Protein AF-A0A523LMV5-F1 (afdb_monomer)

Solvent-accessible surface area (backbone atoms only — not comparable to full-atom values): 5214 Å² total; per-residue (Å²): 130,67,87,48,72,66,48,45,49,52,49,37,40,75,75,56,32,74,40,62,43,64,68,40,50,81,76,40,73,84,79,54,45,89,59,37,36,71,79,45,73,50,73,45,80,71,50,99,52,96,42,46,36,32,36,40,36,36,33,41,33,90,90,54,81,31,18,34,35,73,44,54,51,53,79,74,56,54,66,59,58,54,51,48,54,55,61,41,73,108

Mean predicted aligned error: 8.54 Å

Radius of gyration: 12.95 Å; Cα contacts (8 Å, |Δi|>4): 138; chains: 1; bounding box: 22×29×36 Å

pLDDT: mean 71.42, std 11.72, range [46.44, 86.25]

Structure (mmCIF, N/CA/C/O backbone):
data_AF-A0A523LMV5-F1
#
_entry.id   AF-A0A523LMV5-F1
#
loop_
_atom_site.group_PDB
_atom_site.id
_atom_site.type_symbol
_atom_site.label_atom_id
_atom_site.label_alt_id
_atom_site.label_comp_id
_atom_site.label_asym_id
_atom_site.label_entity_id
_atom_site.label_seq_id
_atom_site.pdbx_PDB_ins_code
_atom_site.Cartn_x
_atom_site.Cartn_y
_atom_site.Cartn_z
_atom_site.occupancy
_atom_site.B_iso_or_equiv
_atom_site.auth_seq_id
_atom_site.auth_comp_id
_atom_site.auth_asym_id
_atom_site.auth_atom_id
_atom_site.pdbx_PDB_model_num
ATOM 1 N N . MET A 1 1 ? -0.696 11.369 -15.209 1.00 51.25 1 MET A N 1
ATOM 2 C CA . MET A 1 1 ? -0.604 9.899 -15.209 1.00 51.25 1 MET A CA 1
ATOM 3 C C . MET A 1 1 ? 0.800 9.595 -14.738 1.00 51.25 1 MET A C 1
ATOM 5 O O . MET A 1 1 ? 1.714 10.122 -15.358 1.00 51.25 1 MET A O 1
ATOM 9 N N . ALA A 1 2 ? 0.954 8.910 -13.605 1.00 59.16 2 ALA A N 1
ATOM 10 C CA . ALA A 1 2 ? 2.265 8.472 -13.133 1.00 59.16 2 ALA A CA 1
ATOM 11 C C . ALA A 1 2 ? 2.860 7.519 -14.177 1.00 59.16 2 ALA A C 1
ATOM 13 O O . ALA A 1 2 ? 2.185 6.568 -14.573 1.00 59.16 2 ALA A O 1
ATOM 14 N N . ASN A 1 3 ? 4.057 7.826 -14.676 1.00 68.75 3 ASN A N 1
ATOM 15 C CA . ASN A 1 3 ? 4.696 7.022 -15.720 1.00 68.75 3 ASN A CA 1
ATOM 16 C C . ASN A 1 3 ? 5.571 5.912 -15.131 1.00 68.75 3 ASN A C 1
ATOM 18 O O . ASN A 1 3 ? 5.879 4.949 -15.829 1.00 68.75 3 ASN A O 1
ATOM 22 N N . ASP A 1 4 ? 5.949 6.039 -13.861 1.00 77.56 4 ASP A N 1
ATOM 23 C CA . ASP A 1 4 ? 6.771 5.075 -13.148 1.00 77.56 4 ASP A CA 1
ATOM 24 C C . ASP A 1 4 ? 6.370 4.958 -11.663 1.00 77.56 4 ASP A C 1
ATOM 26 O O . ASP A 1 4 ? 5.510 5.681 -11.142 1.00 77.56 4 ASP A O 1
ATOM 30 N N . LEU A 1 5 ? 7.002 4.004 -10.974 1.00 79.44 5 LEU A N 1
ATOM 31 C CA . LEU A 1 5 ? 6.813 3.771 -9.543 1.00 79.44 5 LEU A CA 1
ATOM 32 C C . LEU A 1 5 ? 7.141 5.013 -8.703 1.00 79.44 5 LEU A C 1
ATOM 34 O O . LEU A 1 5 ? 6.485 5.252 -7.691 1.00 79.44 5 LEU A O 1
ATOM 38 N N . ALA A 1 6 ? 8.150 5.789 -9.102 1.00 80.00 6 ALA A N 1
ATOM 39 C CA . ALA A 1 6 ? 8.608 6.950 -8.350 1.00 80.00 6 ALA A CA 1
ATOM 40 C C . ALA A 1 6 ? 7.585 8.095 -8.408 1.00 80.00 6 ALA A C 1
ATOM 42 O O . ALA A 1 6 ? 7.300 8.711 -7.381 1.00 80.00 6 ALA A O 1
ATOM 43 N N . ASP A 1 7 ? 6.973 8.325 -9.568 1.00 84.31 7 ASP A N 1
ATOM 44 C CA . ASP A 1 7 ? 5.870 9.260 -9.768 1.00 84.31 7 ASP A CA 1
ATOM 45 C C . ASP A 1 7 ? 4.661 8.858 -8.922 1.00 84.31 7 ASP A C 1
ATOM 47 O O . ASP A 1 7 ? 4.075 9.692 -8.229 1.00 84.31 7 ASP A O 1
ATOM 51 N N . PHE A 1 8 ? 4.299 7.571 -8.928 1.00 83.69 8 PHE A N 1
ATOM 52 C CA . PHE A 1 8 ? 3.169 7.080 -8.140 1.00 83.69 8 PHE A CA 1
ATOM 53 C C . PHE A 1 8 ? 3.442 7.155 -6.635 1.00 83.69 8 PHE A C 1
ATOM 55 O O . PHE A 1 8 ? 2.559 7.514 -5.856 1.00 83.69 8 PHE A O 1
ATOM 62 N N . GLN A 1 9 ? 4.679 6.896 -6.213 1.00 82.75 9 GLN A N 1
ATOM 63 C CA . GLN A 1 9 ? 5.111 7.090 -4.833 1.00 82.75 9 GLN A CA 1
ATOM 64 C C . GLN A 1 9 ? 5.059 8.567 -4.429 1.00 82.75 9 GLN A C 1
ATOM 66 O O . GLN A 1 9 ? 4.557 8.890 -3.352 1.00 82.75 9 GLN A O 1
ATOM 71 N N . ALA A 1 10 ? 5.535 9.473 -5.282 1.00 84.56 10 ALA A N 1
ATOM 72 C CA . ALA A 1 10 ? 5.481 10.909 -5.035 1.00 84.56 10 ALA A CA 1
ATOM 73 C C . ALA A 1 10 ? 4.034 11.410 -4.941 1.00 84.56 10 ALA A C 1
ATOM 75 O O . ALA A 1 10 ? 3.710 12.204 -4.056 1.00 84.56 10 ALA A O 1
ATOM 76 N N . GLU A 1 11 ? 3.145 10.904 -5.796 1.00 85.81 11 GLU A N 1
ATOM 77 C CA . GLU A 1 11 ? 1.718 11.205 -5.738 1.00 85.81 11 GLU A CA 1
ATOM 78 C C . GLU A 1 11 ? 1.076 10.660 -4.456 1.00 85.81 11 GLU A C 1
ATOM 80 O O . GLU A 1 11 ? 0.335 11.377 -3.785 1.00 85.81 11 GLU A O 1
ATOM 85 N N . ALA A 1 12 ? 1.400 9.429 -4.058 1.00 84.25 12 ALA A N 1
ATOM 86 C CA . ALA A 1 12 ? 0.943 8.854 -2.799 1.00 84.25 12 ALA A CA 1
ATOM 87 C C . ALA A 1 12 ? 1.395 9.711 -1.602 1.00 84.25 12 ALA A C 1
ATOM 89 O O . ALA A 1 12 ? 0.581 10.071 -0.751 1.00 84.25 12 ALA A O 1
ATOM 90 N N . ILE A 1 13 ? 2.659 10.136 -1.569 1.00 84.19 13 ILE A N 1
ATOM 91 C CA . ILE A 1 13 ? 3.180 11.033 -0.529 1.00 84.19 13 ILE A CA 1
ATOM 92 C C . ILE A 1 13 ? 2.426 12.369 -0.534 1.00 84.19 13 ILE A C 1
ATOM 94 O O . ILE A 1 13 ? 2.019 12.841 0.528 1.00 84.19 13 ILE A O 1
ATOM 98 N N . ALA A 1 14 ? 2.178 12.955 -1.710 1.00 84.81 14 ALA A N 1
ATOM 99 C CA . ALA A 1 14 ? 1.413 14.196 -1.849 1.00 84.81 14 ALA A CA 1
ATOM 100 C C . ALA A 1 14 ? -0.044 14.052 -1.371 1.00 84.81 14 ALA A C 1
ATOM 102 O O . ALA A 1 14 ? -0.613 14.994 -0.821 1.00 84.81 14 ALA A O 1
ATOM 103 N N . ARG A 1 15 ? -0.632 12.861 -1.528 1.00 82.31 15 ARG A N 1
ATOM 104 C CA . ARG A 1 15 ? -1.960 12.496 -1.011 1.00 82.31 15 ARG A CA 1
ATOM 105 C C . ARG A 1 15 ? -1.969 12.209 0.502 1.00 82.31 15 ARG A C 1
ATOM 107 O O . ARG A 1 15 ? -3.043 12.013 1.059 1.00 82.31 15 ARG A O 1
ATOM 114 N N . GLY A 1 16 ? -0.813 12.199 1.172 1.00 83.75 16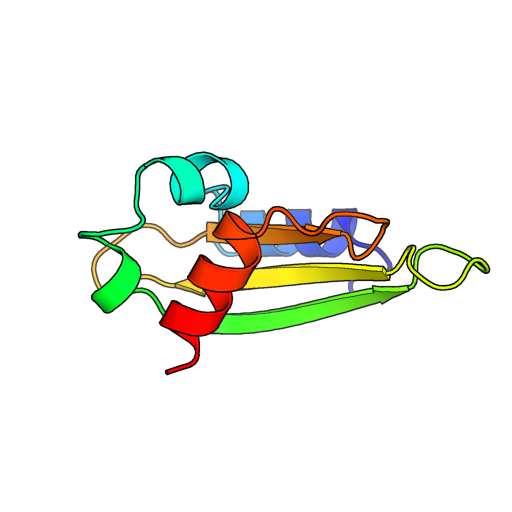 GLY A N 1
ATOM 115 C CA . GLY A 1 16 ? -0.685 11.962 2.617 1.00 83.75 16 GLY A CA 1
ATOM 116 C C . GLY A 1 16 ? -0.237 10.548 3.005 1.00 83.75 16 GLY A C 1
ATOM 117 O O . GLY A 1 16 ? -0.058 10.268 4.193 1.00 83.75 16 GLY A O 1
ATOM 118 N N . TYR A 1 17 ? 0.018 9.669 2.032 1.00 84.44 17 TYR A N 1
ATOM 119 C CA . TYR A 1 17 ? 0.531 8.318 2.253 1.00 84.44 17 TYR A CA 1
ATOM 120 C C . TYR A 1 17 ? 2.040 8.374 2.512 1.00 84.44 17 TYR A C 1
ATOM 122 O O . TYR A 1 17 ? 2.862 8.162 1.625 1.00 84.44 17 TYR A O 1
ATOM 130 N N . THR A 1 18 ? 2.417 8.709 3.741 1.00 79.69 18 THR A N 1
ATOM 131 C CA . THR A 1 18 ? 3.824 8.909 4.133 1.00 79.69 18 THR A CA 1
ATOM 132 C C . THR A 1 18 ? 4.440 7.689 4.813 1.00 79.69 18 THR A C 1
ATOM 134 O O . THR A 1 18 ? 5.652 7.646 5.024 1.00 79.69 18 THR A O 1
ATOM 137 N N . ARG A 1 19 ? 3.621 6.690 5.160 1.00 78.38 19 ARG A N 1
ATOM 138 C CA . ARG A 1 19 ? 4.054 5.507 5.903 1.00 78.38 19 ARG A CA 1
ATOM 139 C C . ARG A 1 19 ? 4.399 4.354 4.966 1.00 78.38 19 ARG A C 1
ATOM 141 O O . ARG A 1 19 ? 3.578 3.965 4.145 1.00 78.38 19 ARG A O 1
ATOM 148 N N . ASP A 1 20 ? 5.586 3.781 5.131 1.00 77.12 20 ASP A N 1
ATOM 149 C CA . ASP A 1 20 ? 5.976 2.560 4.425 1.00 77.12 20 ASP A CA 1
ATOM 150 C C . ASP A 1 20 ? 5.594 1.325 5.255 1.00 77.12 20 ASP A C 1
ATOM 152 O O . ASP A 1 20 ? 6.218 0.993 6.270 1.00 77.12 20 ASP A O 1
ATOM 156 N N . PHE A 1 21 ? 4.551 0.626 4.811 1.00 74.00 21 PHE A N 1
ATOM 157 C CA . PHE A 1 21 ? 4.092 -0.606 5.440 1.00 74.00 21 PHE A CA 1
ATOM 158 C C . PHE A 1 21 ? 5.016 -1.801 5.166 1.00 74.00 21 PHE A C 1
ATOM 160 O O . PHE A 1 21 ? 4.864 -2.832 5.820 1.00 74.00 21 PHE A O 1
ATOM 167 N N . ALA A 1 22 ? 6.007 -1.697 4.274 1.00 66.19 22 ALA A N 1
ATOM 168 C CA . ALA A 1 22 ? 6.973 -2.768 4.029 1.00 66.19 22 ALA A CA 1
ATOM 169 C C . ALA A 1 22 ? 7.832 -3.064 5.261 1.00 66.19 22 ALA A C 1
ATOM 171 O O . ALA A 1 22 ? 8.158 -4.227 5.513 1.00 66.19 22 ALA A O 1
ATOM 172 N N . PHE A 1 23 ? 8.172 -2.028 6.031 1.00 55.41 23 PHE A N 1
ATOM 173 C CA . PHE A 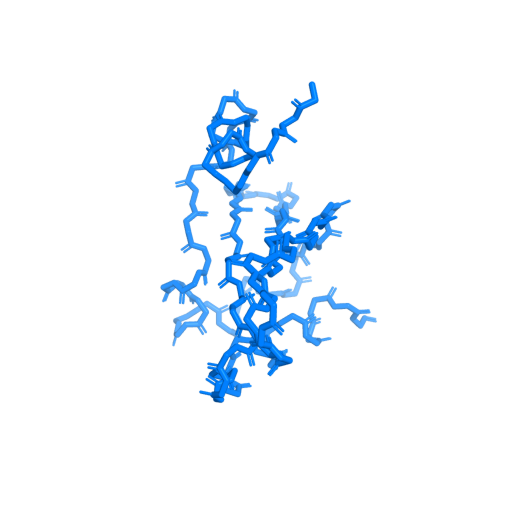1 23 ? 8.890 -2.153 7.299 1.00 55.41 23 PHE A CA 1
ATOM 174 C C . PHE A 1 23 ? 7.956 -2.519 8.452 1.00 55.41 23 PHE A C 1
ATOM 176 O O . PHE A 1 23 ? 8.299 -3.363 9.283 1.00 55.41 23 PHE A O 1
ATOM 183 N N . ASP A 1 24 ? 6.762 -1.924 8.484 1.00 54.88 24 ASP A N 1
ATOM 184 C CA . ASP A 1 24 ? 5.787 -2.161 9.546 1.00 54.88 24 ASP A CA 1
ATOM 185 C C . ASP A 1 24 ? 5.124 -3.538 9.454 1.00 54.88 24 ASP A C 1
ATOM 187 O O . ASP A 1 24 ? 4.751 -4.070 10.489 1.00 54.88 24 ASP A O 1
ATOM 191 N N . ALA A 1 25 ? 5.045 -4.195 8.292 1.00 55.34 25 ALA A N 1
ATOM 192 C CA . ALA A 1 25 ? 4.522 -5.564 8.180 1.00 55.34 25 ALA A CA 1
ATOM 193 C C . ALA A 1 25 ? 5.269 -6.569 9.085 1.00 55.34 25 ALA A C 1
ATOM 195 O O . ALA A 1 25 ? 4.701 -7.576 9.505 1.00 55.34 25 ALA A O 1
ATOM 196 N N . ARG A 1 26 ? 6.526 -6.275 9.456 1.00 54.03 26 ARG A N 1
ATOM 197 C CA . ARG A 1 26 ? 7.304 -7.064 10.425 1.00 54.03 26 ARG A CA 1
ATOM 198 C C . ARG A 1 26 ? 6.782 -6.947 11.867 1.00 54.03 26 ARG A C 1
ATOM 200 O O . ARG A 1 26 ? 7.031 -7.851 12.660 1.00 54.03 26 ARG A O 1
ATOM 207 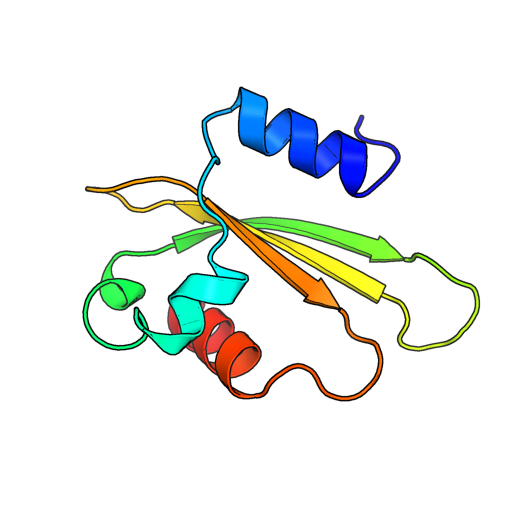N N . SER A 1 27 ? 6.068 -5.868 12.192 1.00 51.09 27 SER A N 1
ATOM 208 C CA . SER A 1 27 ? 5.703 -5.454 13.559 1.00 51.09 27 SER A CA 1
ATOM 209 C C . SER A 1 27 ? 4.192 -5.244 13.766 1.00 51.09 27 SER A C 1
ATOM 211 O O . SER A 1 27 ? 3.694 -5.382 14.878 1.00 51.09 27 SER A O 1
ATOM 213 N N . ALA A 1 28 ? 3.452 -4.914 12.706 1.00 52.56 28 ALA A N 1
ATOM 214 C CA . ALA A 1 28 ? 2.057 -4.466 12.717 1.00 52.56 28 ALA A CA 1
ATOM 215 C C . ALA A 1 28 ? 1.038 -5.594 12.478 1.00 52.56 28 ALA A C 1
ATOM 217 O O . ALA A 1 28 ? -0.170 -5.354 12.551 1.00 52.56 28 ALA A O 1
ATOM 218 N N . ALA A 1 29 ? 1.516 -6.817 12.220 1.00 51.97 29 ALA A N 1
ATOM 219 C CA . ALA A 1 29 ? 0.734 -7.946 11.714 1.00 51.97 29 ALA A CA 1
ATOM 220 C C . ALA A 1 29 ? -0.410 -8.441 12.621 1.00 51.97 29 ALA A C 1
ATOM 222 O O . ALA A 1 29 ? -1.194 -9.270 12.173 1.00 51.97 29 ALA A O 1
ATOM 223 N N . THR A 1 30 ? -0.555 -7.951 13.857 1.00 52.47 30 THR A N 1
ATOM 224 C CA . THR A 1 30 ? -1.532 -8.543 14.794 1.00 52.47 30 THR A CA 1
ATOM 225 C C . THR A 1 30 ? -2.564 -7.568 15.360 1.00 52.47 30 THR A C 1
ATOM 227 O O . THR A 1 30 ? -3.629 -8.015 15.766 1.00 52.47 30 THR A O 1
ATOM 230 N N . ALA A 1 31 ? -2.303 -6.256 15.386 1.00 51.53 31 ALA A N 1
ATOM 231 C CA . ALA A 1 31 ? -3.216 -5.291 16.023 1.00 51.53 31 ALA A CA 1
ATOM 232 C C . ALA A 1 31 ? -3.772 -4.225 15.070 1.00 51.53 31 ALA A C 1
ATOM 234 O O . ALA A 1 31 ? -4.898 -3.784 15.256 1.00 51.53 31 ALA A O 1
ATOM 235 N N . ILE A 1 32 ? -3.008 -3.822 14.048 1.00 57.69 32 ILE A N 1
ATOM 236 C CA . ILE A 1 32 ? -3.407 -2.739 13.132 1.00 57.69 32 ILE A CA 1
ATOM 237 C C . ILE A 1 32 ? -4.057 -3.320 11.865 1.00 57.69 32 ILE A C 1
ATOM 239 O O . ILE A 1 32 ? -4.963 -2.718 11.302 1.00 57.69 32 ILE A O 1
ATOM 243 N N . ALA A 1 33 ? -3.656 -4.529 11.452 1.00 61.22 33 ALA A N 1
ATOM 244 C CA . ALA A 1 33 ? -4.117 -5.170 10.219 1.00 61.22 33 ALA A CA 1
ATOM 245 C C . ALA A 1 33 ? -5.645 -5.349 10.114 1.00 61.22 33 ALA A C 1
ATOM 247 O O . ALA A 1 33 ? -6.168 -5.254 9.014 1.00 61.22 33 ALA A O 1
ATOM 248 N N . SER A 1 34 ? -6.370 -5.539 11.226 1.00 63.59 34 SER A N 1
ATOM 249 C CA . SER A 1 34 ? -7.838 -5.694 11.191 1.00 63.59 34 SER A CA 1
ATOM 250 C C . SER A 1 34 ? -8.599 -4.438 10.764 1.00 63.59 34 SER A C 1
ATOM 252 O O . SER A 1 34 ? -9.769 -4.544 10.410 1.00 63.59 34 SER A O 1
ATOM 254 N N . GLU A 1 35 ? -7.974 -3.263 10.813 1.00 69.81 35 GLU A N 1
ATOM 255 C CA . GLU A 1 35 ? -8.612 -2.007 10.407 1.00 69.81 35 GLU A CA 1
ATOM 256 C C . GLU A 1 35 ? -8.052 -1.468 9.089 1.00 69.81 35 GLU A C 1
ATOM 258 O O . GLU A 1 35 ? -8.641 -0.573 8.491 1.00 69.81 35 GLU A O 1
ATOM 263 N N . LEU A 1 36 ? -6.915 -1.982 8.622 1.00 77.06 36 LEU A N 1
ATOM 264 C CA . LEU A 1 36 ? -6.297 -1.527 7.383 1.00 77.06 36 LEU A CA 1
ATOM 265 C C . LEU A 1 36 ? -7.065 -2.060 6.172 1.00 77.06 36 LEU A C 1
ATOM 267 O O . LEU A 1 36 ? -7.507 -3.204 6.148 1.00 77.06 36 LEU A O 1
ATOM 271 N N . ARG A 1 37 ? -7.182 -1.232 5.136 1.00 80.06 37 ARG A N 1
ATOM 272 C CA . ARG A 1 37 ? -7.783 -1.615 3.855 1.00 80.06 37 ARG A CA 1
ATOM 273 C C . ARG A 1 37 ? -6.893 -1.191 2.701 1.00 80.06 37 ARG A C 1
ATOM 275 O O . ARG A 1 37 ? -6.361 -0.082 2.697 1.00 80.06 37 ARG A O 1
ATOM 282 N N . VAL A 1 38 ? -6.765 -2.057 1.702 1.00 82.38 38 VAL A N 1
ATOM 283 C CA . VAL A 1 38 ? -6.171 -1.677 0.417 1.00 82.38 38 VAL A CA 1
ATOM 284 C C . VAL A 1 38 ? -7.217 -0.885 -0.362 1.00 82.38 38 VAL A C 1
ATOM 286 O O . VAL A 1 38 ? -8.306 -1.398 -0.613 1.00 82.38 38 VAL A O 1
ATOM 289 N N . VAL A 1 39 ? -6.901 0.354 -0.734 1.00 85.50 39 VAL A N 1
ATOM 290 C CA . VAL A 1 39 ? -7.824 1.218 -1.496 1.00 85.50 39 VAL A CA 1
ATOM 291 C C . VAL A 1 39 ? -7.477 1.303 -2.970 1.00 85.50 39 VAL A C 1
ATOM 293 O O . VAL A 1 39 ? -8.364 1.423 -3.808 1.00 85.50 39 VAL A O 1
ATOM 296 N N . GLU A 1 40 ? -6.192 1.212 -3.292 1.00 84.44 40 GLU A N 1
ATOM 297 C CA . GLU A 1 40 ? -5.691 1.318 -4.654 1.00 84.44 40 GLU A CA 1
ATOM 298 C C . GLU A 1 40 ? -4.442 0.451 -4.774 1.00 84.44 40 GLU A C 1
ATOM 300 O O . GLU A 1 40 ? -3.706 0.261 -3.803 1.00 84.44 40 GLU A O 1
ATOM 305 N N . TYR A 1 41 ? -4.204 -0.096 -5.956 1.00 84.06 41 TYR A N 1
ATOM 306 C CA . TYR A 1 41 ? -2.946 -0.751 -6.267 1.00 84.06 41 TYR A CA 1
ATOM 307 C C . TYR A 1 41 ? -2.601 -0.510 -7.727 1.00 84.06 41 TYR A C 1
ATOM 309 O O . TYR A 1 41 ? -3.484 -0.382 -8.576 1.00 84.06 41 TYR A O 1
ATOM 317 N N . VAL A 1 42 ? -1.308 -0.466 -8.003 1.00 83.31 42 VAL A N 1
ATOM 318 C CA . VAL A 1 42 ? -0.769 -0.349 -9.351 1.00 83.31 42 VAL A CA 1
ATOM 319 C C . VAL A 1 42 ? 0.387 -1.321 -9.488 1.00 83.31 42 VAL A C 1
ATOM 321 O O . VAL A 1 42 ? 1.212 -1.454 -8.583 1.00 83.31 42 VAL A O 1
ATOM 324 N N . THR A 1 43 ? 0.423 -2.019 -10.613 1.00 80.69 43 THR A N 1
ATOM 325 C CA . THR A 1 43 ? 1.527 -2.901 -10.971 1.00 80.69 43 THR A CA 1
ATOM 326 C C . THR A 1 43 ? 2.307 -2.238 -12.090 1.00 80.69 43 THR A C 1
ATOM 328 O O . THR A 1 43 ? 1.742 -1.880 -13.122 1.00 80.69 43 THR A O 1
ATOM 331 N N . PHE A 1 44 ? 3.594 -2.045 -11.847 1.00 78.62 44 PHE A N 1
ATOM 332 C CA . PHE A 1 44 ? 4.568 -1.572 -12.807 1.00 78.62 44 PHE A CA 1
ATOM 333 C C . PHE A 1 44 ? 5.362 -2.775 -13.298 1.00 78.62 44 PHE A C 1
ATOM 335 O O . PHE A 1 44 ? 6.094 -3.390 -12.525 1.00 78.62 44 PHE A O 1
ATOM 342 N N . ASP A 1 45 ? 5.203 -3.088 -14.576 1.00 74.56 45 ASP A N 1
ATOM 343 C CA . ASP A 1 45 ? 6.092 -3.999 -15.288 1.00 74.56 45 ASP A CA 1
ATOM 344 C C . ASP A 1 45 ? 7.389 -3.232 -15.570 1.00 74.56 45 ASP A C 1
ATOM 346 O O . ASP A 1 45 ? 7.393 -2.255 -16.328 1.00 74.56 45 ASP A O 1
ATOM 350 N N . ASN A 1 46 ? 8.458 -3.589 -14.857 1.00 61.66 46 ASN A N 1
ATOM 351 C CA . ASN A 1 46 ? 9.710 -2.835 -14.860 1.00 61.66 46 ASN A CA 1
ATOM 352 C C . ASN A 1 46 ? 10.829 -3.528 -15.654 1.00 61.66 46 ASN A C 1
ATOM 354 O O . ASN A 1 46 ? 11.978 -3.085 -15.595 1.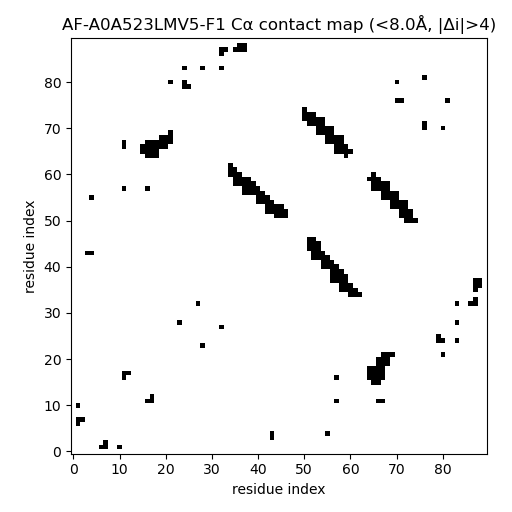00 61.66 46 ASN A O 1
ATOM 358 N N . GLY A 1 47 ? 10.528 -4.582 -16.422 1.00 55.56 47 GLY A N 1
ATOM 359 C CA . GLY A 1 47 ? 11.558 -5.252 -17.207 1.00 55.56 47 GLY A CA 1
ATOM 360 C C . GLY A 1 47 ? 11.087 -6.461 -18.007 1.00 55.56 47 GLY A C 1
ATOM 361 O O . GLY A 1 47 ? 10.247 -7.237 -17.588 1.00 55.56 47 GLY A O 1
ATOM 362 N N . THR A 1 48 ? 11.735 -6.663 -19.155 1.00 53.41 48 THR A N 1
ATOM 363 C CA . THR A 1 48 ? 11.555 -7.783 -20.101 1.00 53.41 48 THR A CA 1
ATOM 364 C C . THR A 1 48 ? 11.736 -9.194 -19.521 1.00 53.41 48 THR A C 1
ATOM 366 O O . THR A 1 48 ? 11.490 -10.160 -20.248 1.00 53.41 48 THR A O 1
ATOM 369 N N . ASP A 1 49 ? 12.181 -9.326 -18.268 1.00 57.12 49 ASP A N 1
ATOM 370 C CA . ASP A 1 49 ? 12.351 -10.611 -17.599 1.00 57.12 49 ASP A CA 1
ATOM 371 C C . ASP A 1 49 ? 11.099 -10.960 -16.773 1.00 57.12 49 ASP A C 1
ATOM 373 O O . ASP A 1 49 ? 10.657 -10.161 -15.944 1.00 57.12 49 ASP A O 1
ATOM 377 N N . PRO A 1 50 ? 10.518 -12.160 -16.965 1.00 53.53 50 PRO A N 1
ATOM 378 C CA . PRO A 1 50 ? 9.361 -12.589 -16.196 1.00 53.53 50 PRO A CA 1
ATOM 379 C C . PRO A 1 50 ? 9.686 -12.590 -14.700 1.00 53.53 50 PRO A C 1
ATOM 381 O O . PRO A 1 50 ? 10.583 -13.314 -14.256 1.00 53.53 50 PRO A O 1
ATOM 384 N N . GLY A 1 51 ? 8.920 -11.813 -13.936 1.00 58.25 51 GLY A N 1
ATOM 385 C CA . GLY A 1 51 ? 9.054 -11.702 -12.490 1.00 58.25 51 GLY A CA 1
ATOM 386 C C . GLY A 1 51 ? 9.675 -10.399 -11.997 1.00 58.25 51 GLY A C 1
ATOM 387 O O . GLY A 1 51 ? 9.797 -10.268 -10.795 1.00 58.25 51 GLY A O 1
ATOM 388 N N . ASP A 1 52 ? 10.026 -9.423 -12.839 1.00 66.00 52 ASP A N 1
ATOM 389 C CA . ASP A 1 52 ? 10.454 -8.086 -12.370 1.00 66.00 52 ASP A CA 1
ATOM 390 C C . ASP A 1 52 ? 9.305 -7.086 -12.160 1.00 66.00 52 ASP A C 1
ATOM 392 O O . ASP A 1 52 ? 9.506 -5.876 -12.007 1.00 66.00 52 ASP A O 1
ATOM 396 N N . ASP A 1 53 ? 8.085 -7.607 -12.083 1.00 76.50 53 ASP A N 1
ATOM 397 C CA . ASP A 1 53 ? 6.900 -6.823 -11.788 1.00 76.50 53 ASP A CA 1
ATOM 398 C C . ASP A 1 53 ? 6.969 -6.248 -10.370 1.00 76.50 53 ASP A C 1
ATOM 400 O O . ASP A 1 53 ? 7.255 -6.934 -9.388 1.00 76.50 53 ASP A O 1
ATOM 404 N N . VAL A 1 54 ? 6.659 -4.963 -10.231 1.00 79.12 54 VAL A N 1
ATOM 405 C CA . VAL A 1 54 ? 6.557 -4.301 -8.932 1.00 79.12 54 VAL A CA 1
ATOM 406 C C . VAL A 1 54 ? 5.137 -3.816 -8.736 1.00 79.12 54 VAL A C 1
ATOM 408 O O . VAL A 1 54 ? 4.646 -2.960 -9.461 1.00 79.12 54 VAL A O 1
ATOM 411 N N . THR A 1 55 ? 4.471 -4.321 -7.706 1.00 82.56 55 THR A N 1
ATOM 412 C CA . THR A 1 55 ? 3.142 -3.858 -7.313 1.00 82.56 55 THR A CA 1
ATOM 413 C C . THR A 1 55 ? 3.226 -2.954 -6.093 1.00 82.56 55 THR A C 1
ATOM 415 O O . THR A 1 55 ? 3.714 -3.354 -5.037 1.00 82.56 55 THR A O 1
ATOM 418 N N . MET A 1 56 ? 2.708 -1.736 -6.216 1.00 85.12 56 MET A N 1
ATOM 419 C CA . MET A 1 56 ? 2.527 -0.813 -5.104 1.00 85.12 56 MET A CA 1
ATOM 420 C C . MET A 1 56 ? 1.060 -0.795 -4.672 1.00 85.12 56 MET A C 1
ATOM 422 O O . MET A 1 56 ? 0.164 -0.591 -5.485 1.00 85.12 56 MET A O 1
ATOM 426 N N . TYR A 1 57 ? 0.821 -0.995 -3.380 1.00 84.56 57 TYR A N 1
ATOM 427 C CA . TYR A 1 57 ? -0.491 -0.981 -2.740 1.00 84.56 57 TYR A CA 1
ATOM 428 C C . TYR A 1 57 ? -0.625 0.265 -1.870 1.00 84.56 57 TYR A C 1
ATOM 430 O O . TYR A 1 57 ? 0.228 0.510 -1.020 1.00 84.56 57 TYR A O 1
ATOM 438 N N . LEU A 1 58 ? -1.706 1.022 -2.033 1.00 86.25 58 LEU A N 1
ATOM 439 C CA . LEU A 1 58 ? -2.107 2.081 -1.115 1.00 86.25 58 LEU A CA 1
ATOM 440 C C . LEU A 1 58 ? -3.012 1.496 -0.038 1.00 86.25 58 LEU A C 1
ATOM 442 O O . LEU A 1 58 ? -4.031 0.863 -0.326 1.00 86.25 58 LEU A O 1
ATOM 446 N N . ILE A 1 59 ? -2.624 1.716 1.210 1.00 84.56 59 ILE A N 1
ATOM 447 C CA . ILE A 1 59 ? -3.284 1.185 2.392 1.00 84.56 59 ILE A CA 1
ATOM 448 C C . ILE A 1 59 ? -3.777 2.357 3.232 1.00 84.56 59 ILE A C 1
ATOM 450 O O . ILE A 1 59 ? -3.007 3.224 3.653 1.00 84.56 59 ILE A O 1
ATOM 454 N N . GLU A 1 60 ? -5.073 2.357 3.514 1.00 82.75 60 GLU A N 1
ATOM 455 C CA . GLU A 1 60 ? -5.690 3.314 4.421 1.00 82.75 60 GLU A CA 1
ATOM 456 C C . GLU A 1 60 ? -6.051 2.661 5.749 1.00 82.75 60 GLU A C 1
ATOM 458 O O . GLU A 1 60 ? -6.533 1.529 5.797 1.00 82.75 60 GLU A O 1
ATOM 463 N N . SER A 1 61 ? -5.872 3.419 6.829 1.00 77.06 61 SER A N 1
ATOM 464 C CA . SER A 1 61 ? -6.429 3.107 8.139 1.00 77.06 61 SER A CA 1
ATOM 465 C C . SER A 1 61 ? -7.608 4.051 8.416 1.00 77.06 61 SER A C 1
ATOM 467 O O . SER A 1 61 ? -7.448 5.261 8.267 1.00 77.06 61 SER A O 1
ATOM 469 N N . PRO A 1 6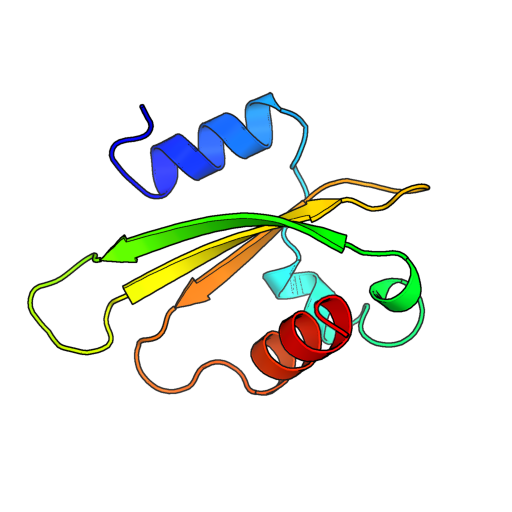2 ? -8.783 3.559 8.843 1.00 69.69 62 PRO A N 1
ATOM 470 C CA . PRO A 1 62 ? -9.942 4.390 9.165 1.00 69.69 62 PRO A CA 1
ATOM 471 C C . PRO A 1 62 ? -9.716 5.296 10.384 1.00 69.69 62 PRO A C 1
ATOM 473 O O . PRO A 1 62 ? -10.393 6.311 10.510 1.00 69.69 62 PRO A O 1
ATOM 476 N N . ALA A 1 63 ? -8.773 4.948 11.264 1.00 65.94 63 ALA A N 1
ATOM 477 C CA . ALA A 1 63 ? -8.469 5.682 12.493 1.00 65.94 63 ALA A CA 1
ATOM 478 C C . ALA A 1 63 ? -7.005 6.156 12.575 1.00 65.94 63 ALA A C 1
ATOM 480 O O . ALA A 1 63 ? -6.587 6.702 13.596 1.00 65.94 63 ALA A O 1
ATOM 481 N N . GLY A 1 64 ? -6.206 5.930 11.529 1.00 63.69 64 GLY A N 1
ATOM 482 C CA . GLY A 1 64 ? -4.752 6.005 11.617 1.00 63.69 64 GLY A CA 1
ATOM 483 C C . GLY A 1 64 ? -4.055 6.458 10.333 1.00 63.69 64 GLY A C 1
ATOM 484 O O . GLY A 1 64 ? -4.700 6.843 9.360 1.00 63.69 64 GLY A O 1
ATOM 485 N N . PRO A 1 65 ? -2.713 6.435 10.329 1.00 65.12 65 PRO A N 1
ATOM 486 C CA . PRO A 1 65 ? -1.920 6.940 9.217 1.00 65.12 65 PRO A CA 1
ATOM 487 C C . PRO A 1 65 ? -2.096 6.087 7.958 1.00 65.12 65 PRO A C 1
ATOM 489 O O . PRO A 1 65 ? -2.038 4.857 8.008 1.00 65.12 65 PRO A O 1
ATOM 492 N N . GLN A 1 66 ? -2.268 6.773 6.831 1.00 83.19 66 GLN A N 1
ATOM 493 C CA . GLN A 1 66 ? -2.282 6.195 5.492 1.00 83.19 66 GLN A CA 1
ATOM 494 C C . GLN A 1 66 ? -0.845 5.929 5.028 1.00 83.19 66 GLN A C 1
ATOM 496 O O . GLN A 1 66 ? 0.092 6.660 5.367 1.00 83.19 66 GLN A O 1
ATOM 501 N N . GLY A 1 67 ? -0.657 4.877 4.245 1.00 85.00 67 GLY A N 1
ATOM 502 C CA . GLY A 1 67 ? 0.664 4.473 3.789 1.00 85.00 67 GLY A CA 1
ATOM 503 C C . GLY A 1 67 ? 0.623 3.571 2.574 1.00 85.00 67 GLY A C 1
ATOM 504 O O . GLY A 1 67 ? -0.438 3.225 2.066 1.00 85.00 67 GLY A O 1
ATOM 505 N N . TYR A 1 68 ? 1.790 3.180 2.102 1.00 85.12 68 TYR A N 1
ATOM 506 C CA . TYR A 1 68 ? 1.921 2.327 0.936 1.00 85.12 68 TYR A 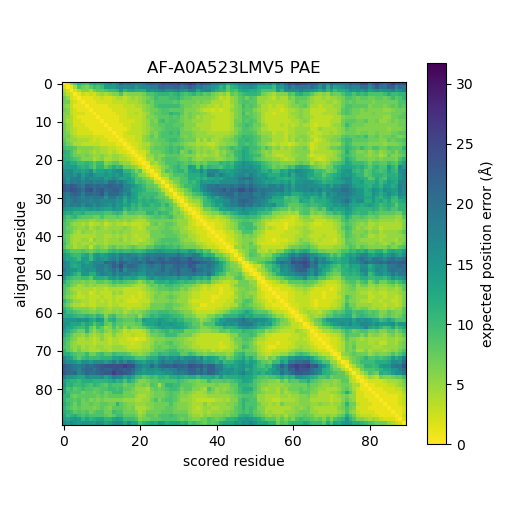CA 1
ATOM 507 C C . TYR A 1 68 ? 2.787 1.110 1.236 1.00 85.12 68 TYR A C 1
ATOM 509 O O . TYR A 1 68 ? 3.601 1.112 2.159 1.00 85.12 68 TYR A O 1
ATOM 517 N N . LEU A 1 69 ? 2.591 0.053 0.458 1.00 82.94 69 LEU A N 1
ATOM 518 C CA . LEU A 1 69 ? 3.401 -1.155 0.478 1.00 82.94 69 LEU A CA 1
ATOM 519 C C . LEU A 1 69 ? 3.887 -1.437 -0.937 1.00 82.94 69 LEU A C 1
ATOM 521 O O . LEU A 1 69 ? 3.074 -1.587 -1.843 1.00 82.94 69 LEU A O 1
ATOM 525 N N . ILE A 1 70 ? 5.199 -1.564 -1.110 1.00 81.00 70 ILE A N 1
ATOM 526 C CA . ILE A 1 70 ? 5.802 -1.964 -2.384 1.00 81.00 70 ILE A CA 1
ATOM 527 C C . ILE A 1 70 ? 6.192 -3.443 -2.304 1.00 81.00 70 ILE A C 1
ATOM 529 O O . ILE A 1 70 ? 6.863 -3.886 -1.363 1.00 81.00 70 ILE A O 1
ATOM 533 N N . LEU A 1 71 ? 5.734 -4.202 -3.292 1.00 77.25 71 LEU A N 1
ATOM 534 C CA . LEU A 1 71 ? 5.906 -5.639 -3.441 1.00 77.25 71 LEU A CA 1
ATOM 535 C C . LEU A 1 71 ? 6.536 -5.919 -4.802 1.00 77.25 71 LEU A C 1
ATOM 537 O O . LEU A 1 71 ? 5.888 -5.758 -5.828 1.00 77.25 71 LEU A O 1
ATOM 541 N N . SER A 1 72 ? 7.796 -6.333 -4.795 1.00 72.31 72 SER A N 1
ATOM 542 C CA . SER A 1 72 ? 8.476 -6.844 -5.985 1.00 72.31 72 SER A CA 1
ATOM 543 C C . SER A 1 72 ? 8.152 -8.331 -6.153 1.00 72.31 72 SER A C 1
ATOM 545 O O . SER A 1 72 ? 8.205 -9.083 -5.173 1.00 72.31 72 SER A O 1
ATOM 547 N N . ASP A 1 73 ? 7.808 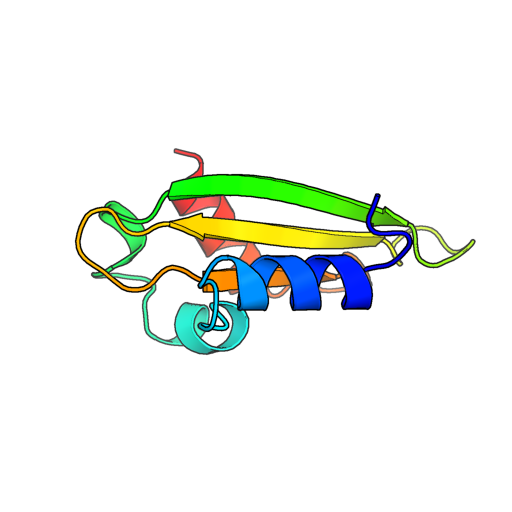-8.737 -7.372 1.00 66.56 73 ASP A N 1
ATOM 548 C CA . ASP A 1 73 ? 7.567 -10.129 -7.768 1.00 66.56 73 ASP A CA 1
ATOM 549 C C . ASP A 1 73 ? 8.886 -10.890 -8.006 1.00 66.56 73 ASP A C 1
ATOM 551 O O . ASP A 1 73 ? 8.910 -12.122 -8.051 1.00 66.56 73 ASP A O 1
ATOM 555 N N . SER A 1 74 ? 10.011 -10.159 -8.048 1.00 53.91 74 SER A N 1
ATOM 556 C CA . SER A 1 74 ? 11.346 -10.689 -8.318 1.00 53.91 74 SER A CA 1
ATOM 557 C C . SER A 1 74 ? 11.791 -11.609 -7.190 1.00 53.91 74 SER A C 1
ATOM 559 O O . SER A 1 74 ? 12.368 -11.170 -6.200 1.00 53.91 74 SER A O 1
ATOM 561 N N . PHE A 1 75 ? 11.498 -12.901 -7.350 1.00 46.44 75 PHE A N 1
ATOM 562 C CA . PHE A 1 75 ? 12.039 -14.047 -6.621 1.00 46.44 75 PHE A CA 1
ATOM 563 C C . PHE A 1 75 ? 12.117 -13.878 -5.094 1.00 46.44 75 PHE A C 1
ATOM 565 O O . PHE A 1 75 ? 13.080 -13.337 -4.566 1.00 46.44 75 PHE A O 1
ATOM 572 N N . HIS A 1 76 ? 11.176 -14.500 -4.375 1.00 50.06 76 HIS A N 1
ATOM 573 C CA . HIS A 1 76 ? 10.957 -14.354 -2.925 1.00 50.06 76 HIS A CA 1
ATOM 574 C C . HIS A 1 76 ? 10.235 -13.061 -2.554 1.00 50.06 76 HIS A C 1
ATOM 576 O O . HIS A 1 76 ? 10.732 -12.230 -1.792 1.00 50.06 76 HIS A O 1
ATOM 582 N N . THR A 1 77 ? 8.975 -12.958 -2.972 1.00 59.72 77 THR A N 1
ATOM 583 C CA . THR A 1 77 ? 8.003 -12.217 -2.176 1.00 59.72 77 THR A CA 1
ATOM 584 C C . THR A 1 77 ? 8.141 -12.658 -0.720 1.00 59.72 77 THR A C 1
ATOM 586 O O . THR A 1 77 ? 7.888 -13.819 -0.398 1.00 59.72 77 THR A O 1
ATOM 589 N N . ASP A 1 78 ? 8.595 -11.750 0.147 1.00 62.12 78 ASP A N 1
ATOM 590 C CA . ASP A 1 78 ? 8.692 -11.991 1.583 1.00 62.12 78 ASP A CA 1
ATOM 591 C C . ASP A 1 78 ? 7.337 -12.561 2.034 1.00 62.12 78 ASP A C 1
ATOM 593 O O . ASP A 1 78 ? 6.329 -11.846 1.957 1.00 62.12 78 ASP A O 1
ATOM 597 N N . PRO A 1 79 ? 7.262 -13.844 2.442 1.00 69.31 79 PRO A N 1
ATOM 598 C CA . PRO A 1 79 ? 5.987 -14.521 2.661 1.00 69.31 79 PRO A CA 1
ATOM 599 C C . PRO A 1 79 ? 5.146 -13.807 3.723 1.00 69.31 79 PRO A C 1
ATOM 601 O O . PRO A 1 79 ? 3.930 -13.962 3.767 1.00 69.31 79 PRO A O 1
ATOM 604 N N . ARG A 1 80 ? 5.776 -12.964 4.549 1.00 68.94 80 ARG A N 1
ATOM 605 C CA . ARG A 1 80 ? 5.105 -12.105 5.524 1.00 68.94 80 ARG A CA 1
ATOM 606 C C . ARG A 1 80 ? 4.395 -10.918 4.878 1.00 68.94 80 ARG A C 1
ATOM 608 O O . ARG A 1 80 ? 3.286 -10.603 5.291 1.00 68.94 80 ARG A O 1
ATOM 615 N N . LYS A 1 81 ? 4.991 -10.275 3.867 1.00 71.81 81 LYS A N 1
ATOM 616 C CA . LYS A 1 81 ? 4.342 -9.188 3.110 1.00 71.81 81 LYS A CA 1
ATOM 617 C C . LYS A 1 81 ? 3.169 -9.721 2.288 1.00 71.81 81 LYS A C 1
ATOM 619 O O . LYS A 1 81 ? 2.115 -9.092 2.270 1.00 71.81 81 LYS A O 1
ATOM 624 N N . ALA A 1 82 ? 3.326 -10.903 1.683 1.00 72.38 82 ALA A N 1
ATOM 625 C CA . ALA A 1 82 ? 2.226 -11.597 1.012 1.00 72.38 82 ALA A CA 1
ATOM 626 C C . ALA A 1 82 ? 1.094 -11.941 1.989 1.00 72.38 82 ALA A C 1
ATOM 628 O O . ALA A 1 82 ? -0.049 -11.580 1.733 1.00 72.38 82 ALA A O 1
ATOM 629 N N . ALA A 1 83 ? 1.410 -12.561 3.132 1.00 73.88 83 ALA A N 1
ATOM 630 C CA . ALA A 1 83 ? 0.415 -12.889 4.155 1.00 73.88 83 ALA A CA 1
ATOM 631 C C . ALA A 1 83 ? -0.287 -11.645 4.722 1.00 73.88 83 ALA A C 1
ATOM 633 O O . ALA A 1 83 ? -1.464 -11.704 5.058 1.00 73.88 83 ALA A O 1
ATOM 634 N N . PHE A 1 84 ? 0.415 -10.512 4.810 1.00 75.00 84 PHE A N 1
ATOM 635 C CA . PHE A 1 84 ? -0.176 -9.244 5.219 1.00 75.00 84 PHE A CA 1
ATOM 636 C C . PHE A 1 84 ? -1.194 -8.739 4.191 1.00 75.00 84 PHE A C 1
ATOM 638 O O . PHE A 1 84 ? -2.328 -8.471 4.567 1.00 75.00 84 PHE A O 1
ATOM 645 N N . ILE A 1 85 ? -0.846 -8.674 2.901 1.00 74.19 85 ILE A N 1
ATOM 646 C CA . ILE A 1 85 ? -1.811 -8.293 1.853 1.00 74.19 85 ILE A CA 1
ATOM 647 C C . ILE A 1 85 ? -2.983 -9.275 1.774 1.00 74.19 85 ILE A C 1
ATOM 649 O O . ILE A 1 85 ? -4.122 -8.840 1.618 1.00 74.19 85 ILE A O 1
ATOM 653 N N . ASP A 1 86 ? -2.728 -10.576 1.917 1.00 75.69 86 ASP A N 1
ATOM 654 C CA . ASP A 1 86 ? -3.775 -11.599 1.953 1.00 75.69 86 ASP A CA 1
ATOM 655 C C . ASP A 1 86 ? -4.736 -11.380 3.133 1.00 75.69 86 ASP A C 1
ATOM 657 O O . ASP A 1 86 ? -5.952 -11.433 2.968 1.00 75.69 86 ASP A O 1
ATOM 661 N N . ALA A 1 87 ? -4.204 -11.013 4.305 1.00 73.81 87 ALA A N 1
ATOM 662 C CA . ALA A 1 87 ? -5.010 -10.654 5.468 1.00 73.81 87 ALA A CA 1
ATOM 663 C C . ALA A 1 87 ? -5.841 -9.374 5.260 1.00 73.81 87 ALA A C 1
ATOM 665 O O . ALA A 1 87 ? -6.951 -9.304 5.775 1.00 73.81 87 ALA A O 1
ATOM 666 N N . LEU A 1 88 ? -5.343 -8.388 4.501 1.00 72.56 88 LEU A N 1
ATO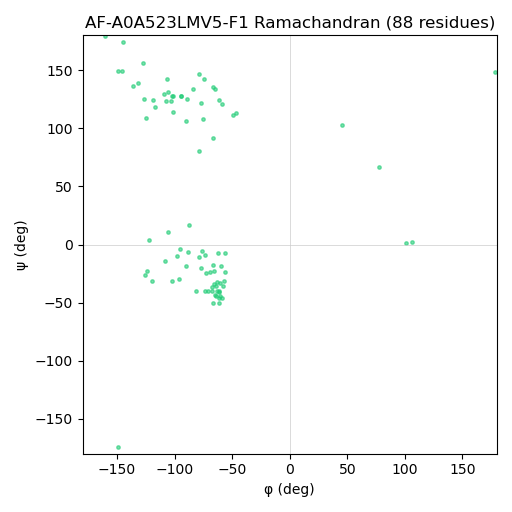M 667 C CA . LEU A 1 88 ? -6.080 -7.148 4.193 1.00 72.56 88 LEU A CA 1
ATOM 668 C C . LEU A 1 88 ? -7.161 -7.319 3.116 1.00 72.56 88 LEU A C 1
ATOM 670 O O . LEU A 1 88 ? -8.036 -6.466 2.983 1.00 72.56 88 LEU A O 1
ATOM 674 N N . ARG A 1 89 ? -7.070 -8.370 2.295 1.00 67.38 89 ARG A N 1
ATOM 675 C CA . ARG A 1 89 ? -8.027 -8.659 1.213 1.00 67.38 89 ARG A CA 1
ATOM 676 C C . ARG A 1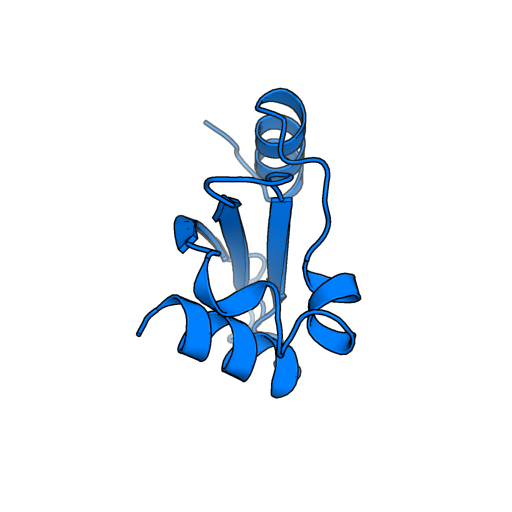 89 ? -9.216 -9.515 1.657 1.00 67.38 89 ARG A C 1
ATOM 678 O O . ARG A 1 89 ? -10.106 -9.751 0.840 1.00 67.38 89 ARG A O 1
ATOM 685 N N . ARG A 1 90 ? -9.207 -10.010 2.893 1.00 59.78 90 ARG A N 1
ATOM 686 C CA . ARG A 1 90 ? -10.196 -10.950 3.427 1.00 59.78 90 ARG A CA 1
ATOM 687 C C . ARG A 1 90 ? -11.353 -10.246 4.122 1.00 59.78 90 ARG A C 1
ATOM 689 O O . ARG A 1 90 ? -12.485 -10.753 3.967 1.00 59.78 90 ARG A O 1
#

Sequence (90 aa):
MANDLADFQAEAIARGYTRDFAFDARSAATAIASELRVVEYVTFDNGTDPGDDVTMYLIESPAGPQGYLILSDSFHTDPRKAAFIDALRR

Nearest PDB structures (foldseek):
  6fwk-assembly1_A  TM=5.460E-01  e=6.323E-01  Saccharomyces cerevisiae S288C
  8b79-assembly1_A  TM=5.722E-01  e=1.002E+00  Saccharomyces cerevisiae
  8b77-assembly1_A  TM=5.453E-01  e=1.002E+00  Saccharomyces cerevisiae
  8h5z-assembly1_B  TM=3.356E-01  e=1.699E-01  Escherichia coli K-12
  8h5z-assembly2_A  TM=3.440E-01  e=2.360E-01  Escherichia coli K-12

Secondary structure (DSSP, 8-state):
---SHHHHHHHHHHTT--EEHHHHTTT-TTTTTTT-EEEEEEEEE--SSTT-EEEEEEEE-SSS--EEEEEE-SS---HHHHHHHHHHT-

Foldseek 3Di:
DQPDPVSVQVVCVVVQAPDECQVVLVPVVPPQLVQKAFDDKDWDPPDPDPQQIKMKTWIDGPVDGTHIYIFGSRDDRPVSSVVSVVSNVD